Protein AF-A0A7S1SXP1-F1 (afdb_monomer_lite)

Sequence (106 aa):
PQPPSPPLPPPPGPPPPSFGPAEFAVQPPELSASEIAEFHFSTPRCNPSVWCVHICRLDNQPPETCGSPVTLTSLQEGPHTFTVFAAASGEISQGDPVSINWVVDT

Secondary structure (DSSP, 8-state):
-PPPPPPPPPPPPPPP-SSPPPEEEE---SEESSSEEEEEEE-TT-BTTB-EEEEEEETTSPPEEE-SSEEEESPPSEEEEEEEEEEETT-SPBPPPEEEEEEE--

Structure (mmCIF, N/CA/C/O backbone):
data_AF-A0A7S1SXP1-F1
#
_entry.id   AF-A0A7S1SXP1-F1
#
loop_
_atom_site.group_PDB
_atom_site.id
_atom_site.type_symbol
_atom_site.label_atom_id
_atom_site.label_alt_id
_atom_site.label_comp_id
_atom_site.label_asym_id
_atom_site.label_entity_id
_atom_site.label_seq_id
_atom_site.pdbx_PDB_ins_code
_atom_site.Cartn_x
_atom_site.Cartn_y
_atom_site.Cartn_z
_atom_site.occupancy
_atom_site.B_iso_or_equiv
_atom_site.auth_seq_id
_atom_site.auth_comp_id
_atom_site.auth_asym_id
_atom_site.auth_atom_id
_atom_site.pdbx_PDB_model_num
ATOM 1 N N . PRO A 1 1 ? -32.110 -12.659 12.427 1.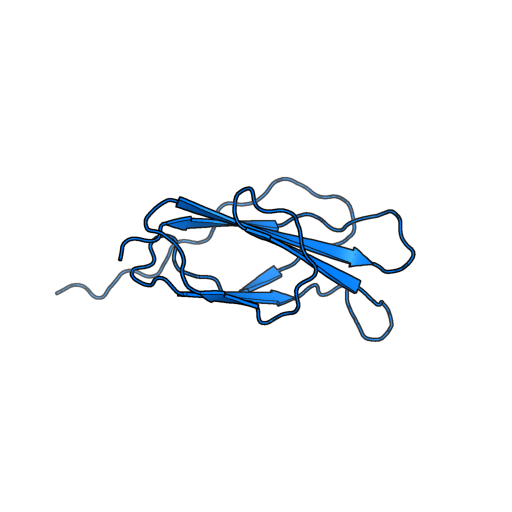00 45.28 1 PRO A N 1
ATOM 2 C CA . PRO A 1 1 ? -30.655 -12.924 12.335 1.00 45.28 1 PRO A CA 1
ATOM 3 C C . PRO A 1 1 ? -30.218 -12.983 10.863 1.00 45.28 1 PRO A C 1
ATOM 5 O O . PRO A 1 1 ? -30.335 -14.022 10.225 1.00 45.28 1 PRO A O 1
ATOM 8 N N . GLN A 1 2 ? -29.829 -11.837 10.302 1.00 33.81 2 GLN A N 1
ATOM 9 C CA . GLN A 1 2 ? -29.341 -11.747 8.925 1.00 33.81 2 GLN A CA 1
ATOM 10 C C . GLN A 1 2 ? -27.828 -12.045 8.919 1.00 33.81 2 GLN A C 1
ATOM 12 O O . GLN A 1 2 ? -27.137 -11.533 9.801 1.00 33.81 2 GLN A O 1
ATOM 17 N N . PRO A 1 3 ? -27.308 -12.877 7.998 1.00 45.94 3 PRO A N 1
ATOM 18 C CA . PRO A 1 3 ? -25.866 -13.060 7.837 1.00 45.94 3 PRO A CA 1
ATOM 19 C C . PRO A 1 3 ? -25.196 -11.724 7.467 1.00 45.94 3 PRO A C 1
ATOM 21 O O . PRO A 1 3 ? -25.844 -10.884 6.833 1.00 45.94 3 PRO A O 1
ATOM 24 N N . PRO A 1 4 ? -23.930 -11.499 7.862 1.00 40.78 4 PRO A N 1
ATOM 25 C CA . PRO A 1 4 ? -23.214 -10.274 7.526 1.00 40.78 4 PRO A CA 1
ATOM 26 C C . PRO A 1 4 ? -23.122 -10.123 6.003 1.00 40.78 4 PRO A C 1
ATOM 28 O O . PRO A 1 4 ? -22.808 -11.074 5.286 1.00 40.78 4 PRO A O 1
ATOM 31 N N . SER A 1 5 ? -23.461 -8.931 5.517 1.00 42.19 5 SER A N 1
ATOM 32 C CA . SER A 1 5 ? -23.467 -8.582 4.098 1.00 42.19 5 SER A CA 1
ATOM 33 C C . SER A 1 5 ? -22.064 -8.720 3.480 1.00 42.19 5 SER A C 1
ATOM 35 O O . SER A 1 5 ? -21.085 -8.374 4.141 1.00 42.19 5 SER A O 1
ATOM 37 N N . PRO A 1 6 ? -21.940 -9.177 2.219 1.00 41.09 6 PRO A N 1
ATOM 38 C CA . PRO A 1 6 ? -20.662 -9.182 1.509 1.00 41.09 6 PRO A CA 1
ATOM 39 C C . PRO A 1 6 ? -20.154 -7.741 1.289 1.00 41.09 6 PRO A C 1
ATOM 41 O O . PRO A 1 6 ? -20.973 -6.852 1.033 1.00 41.09 6 PRO A O 1
ATOM 44 N N . PRO A 1 7 ? -18.835 -7.486 1.378 1.00 43.53 7 PRO A N 1
ATOM 45 C CA . PRO A 1 7 ? -18.270 -6.155 1.174 1.00 43.53 7 PRO A CA 1
ATOM 46 C C . PRO A 1 7 ? -18.447 -5.687 -0.280 1.00 43.53 7 PRO A C 1
ATOM 48 O O . PRO A 1 7 ? -18.344 -6.473 -1.224 1.00 43.53 7 PRO A O 1
ATOM 51 N N . LEU A 1 8 ? -18.748 -4.397 -0.444 1.00 38.38 8 LEU A N 1
ATOM 52 C CA . LEU A 1 8 ? -18.930 -3.727 -1.735 1.00 38.38 8 LEU A CA 1
ATOM 53 C C . LEU A 1 8 ? -17.587 -3.586 -2.484 1.00 38.38 8 LEU A C 1
ATOM 55 O O . LEU A 1 8 ? -16.545 -3.471 -1.840 1.00 38.38 8 LEU A O 1
ATOM 59 N N . PRO A 1 9 ? -17.589 -3.572 -3.831 1.00 37.03 9 PRO A N 1
ATOM 60 C CA . PRO A 1 9 ? -16.369 -3.392 -4.615 1.00 37.03 9 PRO A CA 1
ATOM 61 C C . PRO A 1 9 ? -15.774 -1.979 -4.425 1.00 37.03 9 PRO A C 1
ATOM 63 O O . PRO A 1 9 ? -16.538 -1.018 -4.301 1.00 37.03 9 PRO A O 1
ATOM 66 N N . PRO A 1 10 ? -14.434 -1.829 -4.432 1.00 41.28 10 PRO A N 1
ATOM 67 C CA . PRO A 1 10 ? -13.771 -0.533 -4.286 1.00 41.28 10 PRO A CA 1
ATOM 68 C C . PRO A 1 10 ? -14.082 0.414 -5.465 1.00 41.28 10 PRO A C 1
ATOM 70 O O . PRO A 1 10 ? -14.359 -0.054 -6.576 1.00 41.28 10 PRO A O 1
ATOM 73 N N . PRO A 1 11 ? -14.034 1.746 -5.258 1.00 38.94 11 PRO A N 1
ATOM 74 C CA . PRO A 1 11 ? -14.295 2.722 -6.313 1.00 38.94 11 PRO A CA 1
ATOM 75 C C . PRO A 1 11 ? -13.220 2.671 -7.421 1.00 38.94 11 PRO A C 1
ATOM 77 O O . PRO A 1 11 ? -12.047 2.426 -7.131 1.00 38.94 11 PRO A O 1
ATOM 80 N N . PRO A 1 12 ? -13.582 2.925 -8.694 1.00 42.88 12 PRO A N 1
ATOM 81 C CA . PRO A 1 12 ? -12.634 2.931 -9.806 1.00 42.88 12 PRO A CA 1
ATOM 82 C C . PRO A 1 12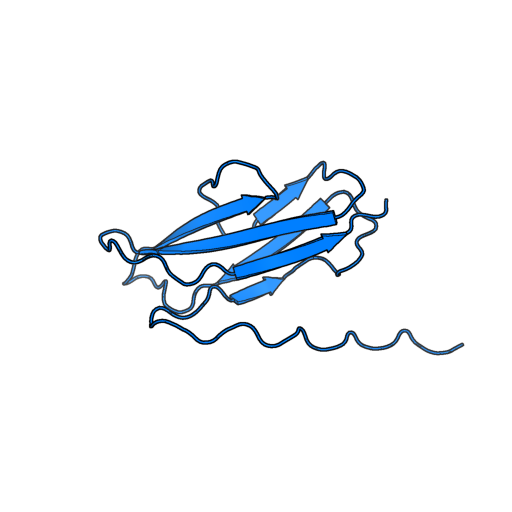 ? -11.675 4.129 -9.706 1.00 42.88 12 PRO A C 1
ATOM 84 O O . PRO A 1 12 ? -12.110 5.280 -9.661 1.00 42.88 12 PRO A O 1
ATOM 87 N N . GLY A 1 13 ? -10.369 3.854 -9.667 1.00 39.38 13 GLY A N 1
ATOM 88 C CA . GLY A 1 13 ? -9.316 4.872 -9.648 1.00 39.38 13 GLY A CA 1
ATOM 89 C C . GLY A 1 13 ? -9.151 5.638 -10.980 1.00 39.38 13 GLY A C 1
ATOM 90 O O . GLY A 1 13 ? -9.709 5.230 -12.003 1.00 39.38 13 GLY A O 1
ATOM 91 N N . PRO A 1 14 ? -8.396 6.759 -10.984 1.00 42.81 14 PRO A N 1
ATOM 92 C CA . PRO A 1 14 ? -8.140 7.605 -12.163 1.00 42.81 14 PRO A CA 1
ATOM 93 C C . PRO A 1 14 ? -7.381 6.880 -13.304 1.00 42.81 14 PRO A C 1
ATOM 95 O O . PRO A 1 14 ? -6.682 5.904 -13.036 1.00 42.81 14 PRO A O 1
ATOM 98 N N . PRO A 1 15 ? -7.489 7.341 -14.573 1.00 37.03 15 PRO A N 1
ATOM 99 C CA . PRO A 1 15 ? -6.874 6.701 -15.749 1.00 37.03 15 PRO A CA 1
ATOM 100 C C . PRO A 1 15 ? -5.334 6.878 -15.836 1.00 37.03 15 PRO A C 1
ATOM 102 O O . PRO A 1 15 ? -4.795 7.797 -15.223 1.00 37.03 15 PRO A O 1
ATOM 105 N N . PRO A 1 16 ? -4.633 6.033 -16.627 1.00 41.38 16 PRO A N 1
ATOM 106 C CA . PRO A 1 16 ? -3.258 5.572 -16.356 1.00 41.38 16 PRO A CA 1
ATOM 107 C C . PRO A 1 16 ? -2.134 6.372 -17.046 1.00 41.38 16 PRO A C 1
ATOM 109 O O . PRO A 1 16 ? -2.380 7.055 -18.046 1.00 41.38 16 PRO A O 1
ATOM 112 N N . PRO A 1 17 ? -0.868 6.103 -16.661 1.00 45.59 17 PRO A N 1
ATOM 113 C CA . PRO A 1 17 ? 0.201 5.897 -17.636 1.00 45.59 17 PRO A CA 1
ATOM 114 C C . PRO A 1 17 ? 1.010 4.584 -17.444 1.00 45.59 17 PRO A C 1
ATOM 116 O O . PRO A 1 17 ? 1.864 4.448 -16.581 1.00 45.59 17 PRO A O 1
ATOM 119 N N . SER A 1 18 ? 0.826 3.662 -18.40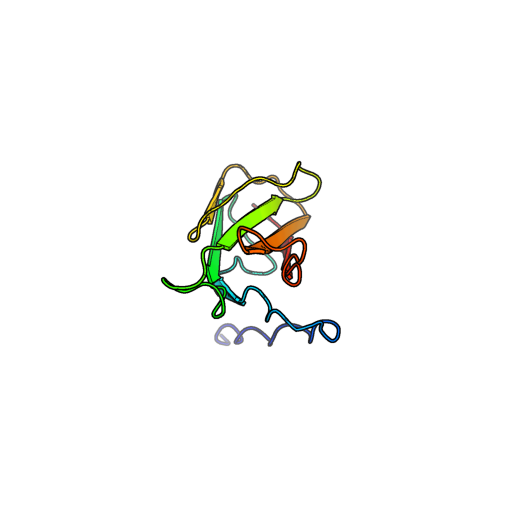1 1.00 56.41 18 SER A N 1
ATOM 120 C CA . SER A 1 18 ? 1.774 2.689 -19.006 1.00 56.41 18 SER A CA 1
ATOM 121 C C . SER A 1 18 ? 2.637 1.695 -18.192 1.00 56.41 18 SER A C 1
ATOM 123 O O . SER A 1 18 ? 3.117 0.722 -18.799 1.00 56.41 18 SER A O 1
ATOM 125 N N . PHE A 1 19 ? 2.794 1.814 -16.874 1.00 52.84 19 PHE A N 1
ATOM 126 C CA . PHE A 1 19 ? 3.404 0.785 -16.014 1.00 52.84 19 PHE A CA 1
ATOM 127 C C . PHE A 1 19 ? 2.334 0.353 -15.008 1.00 52.84 19 PHE A C 1
ATOM 129 O O . PHE A 1 19 ? 2.086 1.061 -14.047 1.00 52.84 19 PHE A O 1
ATOM 136 N N . GLY A 1 20 ? 1.614 -0.739 -15.305 1.00 55.22 20 GLY A N 1
ATOM 137 C CA . GLY A 1 20 ? 0.375 -1.104 -14.600 1.00 55.22 20 GLY A CA 1
ATOM 138 C C . GLY A 1 20 ? 0.473 -1.026 -13.064 1.00 55.22 20 GLY A C 1
ATOM 139 O O . GLY A 1 20 ? 1.558 -1.253 -12.521 1.00 55.22 20 GLY A O 1
ATOM 140 N N . PRO A 1 21 ? -0.640 -0.711 -12.378 1.00 63.38 21 PRO A N 1
ATOM 141 C CA . PRO A 1 21 ? -0.638 -0.389 -10.954 1.00 63.38 21 PRO A CA 1
ATOM 142 C C . PRO A 1 21 ? -0.130 -1.554 -10.097 1.00 63.38 21 PRO A C 1
ATOM 144 O O . PRO A 1 21 ? -0.232 -2.722 -10.478 1.00 63.38 21 PRO A O 1
ATOM 147 N N . ALA A 1 22 ? 0.405 -1.240 -8.915 1.00 69.75 22 ALA A N 1
ATOM 148 C CA . ALA A 1 22 ? 0.571 -2.248 -7.874 1.00 69.75 22 ALA A CA 1
ATOM 149 C C . ALA A 1 22 ? -0.819 -2.724 -7.424 1.00 69.75 22 ALA A C 1
ATOM 151 O O . ALA A 1 22 ? -1.665 -1.927 -7.032 1.00 69.75 22 ALA A O 1
ATOM 152 N N . GLU A 1 23 ? -1.076 -4.022 -7.498 1.00 75.38 23 GLU A N 1
ATOM 153 C CA . GLU A 1 23 ? -2.366 -4.596 -7.130 1.00 75.38 23 GLU A CA 1
ATOM 154 C C . GLU A 1 23 ? -2.312 -5.076 -5.683 1.00 75.38 23 GLU A C 1
ATOM 156 O O . GLU A 1 23 ? -1.451 -5.885 -5.334 1.00 75.38 23 GLU A O 1
ATOM 161 N N . PHE A 1 24 ? -3.231 -4.597 -4.840 1.00 69.88 24 PHE A N 1
ATOM 162 C CA . PHE A 1 24 ? -3.394 -5.102 -3.479 1.00 69.88 24 PHE A CA 1
ATOM 163 C C . PHE A 1 24 ? -4.144 -6.437 -3.506 1.00 69.88 24 PHE A C 1
ATOM 165 O O . PHE A 1 24 ? -5.294 -6.517 -3.929 1.00 69.88 24 PHE A O 1
ATOM 172 N N . ALA A 1 25 ? -3.477 -7.494 -3.054 1.00 75.44 25 ALA A N 1
ATOM 173 C CA . ALA A 1 25 ? -4.050 -8.823 -2.878 1.00 75.44 25 ALA A CA 1
ATOM 174 C C . ALA A 1 25 ? -4.675 -9.000 -1.485 1.00 75.44 25 ALA A C 1
ATOM 176 O O . ALA A 1 25 ? -5.662 -9.718 -1.339 1.00 75.44 25 ALA A O 1
ATOM 177 N N . VAL A 1 26 ? -4.101 -8.352 -0.467 1.00 77.25 26 VAL A N 1
ATOM 178 C CA . VAL A 1 26 ? -4.593 -8.346 0.919 1.00 77.25 26 VAL A CA 1
ATOM 179 C C . VAL A 1 26 ? -4.485 -6.920 1.439 1.00 77.25 26 VAL A C 1
ATOM 181 O O . VAL A 1 26 ? -3.470 -6.259 1.218 1.00 77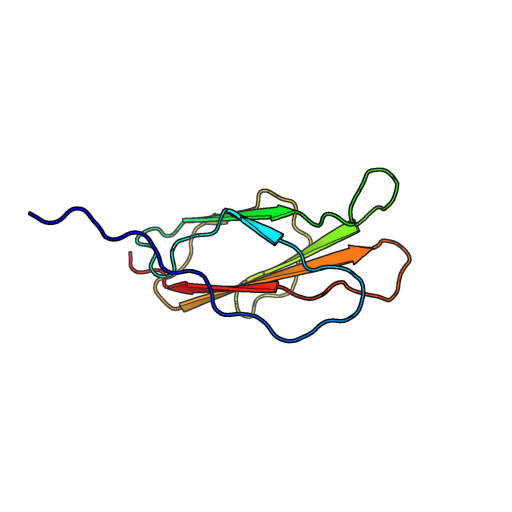.25 26 VAL A O 1
ATOM 184 N N . GLN A 1 27 ? -5.536 -6.448 2.097 1.00 72.88 27 GLN A N 1
ATOM 185 C CA . GLN A 1 27 ? -5.614 -5.131 2.720 1.00 72.88 27 GLN A CA 1
ATOM 186 C C . GLN A 1 27 ? -6.541 -5.204 3.943 1.00 72.88 27 GLN A C 1
ATOM 188 O O . GLN A 1 27 ? -7.429 -6.067 3.970 1.00 72.88 27 GLN A O 1
ATOM 193 N N . PRO A 1 28 ? -6.377 -4.317 4.941 1.00 72.06 28 PRO A N 1
ATOM 194 C CA . PRO A 1 28 ? -7.316 -4.218 6.046 1.00 72.06 28 PRO A CA 1
ATOM 195 C C . PRO A 1 28 ? -8.711 -3.794 5.548 1.00 72.06 28 PRO A C 1
ATOM 197 O O . PRO A 1 28 ? -8.836 -3.162 4.490 1.00 72.06 28 PRO A O 1
ATOM 200 N N . PRO A 1 29 ? -9.774 -4.130 6.300 1.00 73.31 29 PRO A N 1
ATOM 201 C CA . PRO A 1 29 ? -11.093 -3.554 6.068 1.00 73.31 29 PRO A CA 1
ATOM 202 C C . PRO A 1 29 ? -11.052 -2.028 6.243 1.00 73.31 29 PRO A C 1
ATOM 204 O O . PRO A 1 29 ? -10.213 -1.509 6.974 1.00 73.31 29 PRO A O 1
ATOM 207 N N . GLU A 1 30 ? -11.994 -1.314 5.618 1.00 72.56 30 GLU A N 1
ATOM 208 C CA . GLU A 1 30 ? -12.120 0.151 5.746 1.00 72.56 30 GLU A CA 1
ATOM 209 C C . GLU A 1 30 ? -12.247 0.601 7.213 1.00 72.56 30 GLU A C 1
ATOM 211 O O . GLU A 1 30 ? -11.801 1.686 7.559 1.00 72.56 30 GLU A O 1
ATOM 216 N N . LEU A 1 31 ? -12.795 -0.257 8.079 1.00 75.06 31 LEU A N 1
ATOM 217 C CA . LEU A 1 31 ? -12.843 -0.097 9.531 1.00 75.06 31 LEU A CA 1
ATOM 218 C C . LEU A 1 31 ? -12.183 -1.313 10.181 1.00 75.06 31 LEU A C 1
ATOM 220 O O . LEU A 1 31 ? -12.710 -2.426 10.096 1.00 75.06 31 LEU A O 1
ATOM 224 N N . SER A 1 32 ? -11.035 -1.106 10.814 1.00 79.94 32 SER A N 1
ATOM 225 C CA . SER A 1 32 ? -10.234 -2.157 11.431 1.00 79.94 32 SER A CA 1
ATOM 226 C C . SER A 1 32 ? -10.197 -1.971 12.944 1.00 79.94 32 SER A C 1
ATOM 228 O O . SER A 1 32 ? -9.645 -0.995 13.436 1.00 79.94 32 SER A O 1
ATOM 230 N N . ALA A 1 33 ? -10.723 -2.939 13.695 1.00 78.62 33 ALA A N 1
ATOM 231 C CA . ALA A 1 33 ? -10.643 -2.960 15.160 1.00 78.62 33 ALA A CA 1
ATOM 232 C C . ALA A 1 33 ? -9.328 -3.576 15.661 1.00 78.62 33 ALA A C 1
ATOM 234 O O . ALA A 1 33 ? -9.288 -4.390 16.584 1.00 78.62 33 ALA A O 1
ATOM 235 N N . SER A 1 34 ? -8.236 -3.307 14.952 1.00 74.50 34 SER A N 1
ATOM 236 C CA . SER A 1 34 ? -6.919 -3.864 15.239 1.00 74.50 34 SER A CA 1
ATOM 237 C C . SER A 1 34 ? -5.847 -2.838 14.903 1.00 74.50 34 SER A C 1
ATOM 239 O O . SER A 1 34 ? -5.837 -2.286 13.806 1.00 74.50 34 SER A O 1
ATOM 241 N N . GLU A 1 35 ? -4.894 -2.656 15.819 1.00 84.06 35 GLU A N 1
ATOM 242 C CA . GLU A 1 35 ? -3.710 -1.788 15.667 1.00 84.06 35 GLU A CA 1
ATOM 243 C C . GLU A 1 35 ? -2.653 -2.385 14.710 1.00 84.06 35 GLU A C 1
ATOM 245 O O . GLU A 1 35 ? -1.499 -1.946 14.661 1.00 84.06 35 GLU A O 1
ATOM 250 N N . ILE A 1 36 ? -3.028 -3.445 13.991 1.00 81.94 36 ILE A N 1
ATOM 251 C CA . ILE A 1 36 ? -2.196 -4.204 13.067 1.00 81.94 36 ILE A CA 1
ATOM 252 C C . ILE A 1 36 ? -2.908 -4.212 11.718 1.00 81.94 36 ILE A C 1
ATOM 254 O O . ILE A 1 36 ? -4.081 -4.582 11.636 1.00 81.94 36 ILE A O 1
ATOM 258 N N . ALA A 1 37 ? -2.188 -3.840 10.663 1.00 76.81 37 ALA A N 1
ATOM 259 C CA . ALA A 1 37 ? -2.681 -3.917 9.295 1.00 76.81 37 ALA A CA 1
ATOM 260 C C . ALA A 1 37 ? -1.683 -4.669 8.417 1.00 76.81 37 ALA A C 1
ATOM 262 O O . ALA A 1 37 ? -0.484 -4.384 8.419 1.00 76.81 37 ALA A O 1
ATOM 263 N N . GLU A 1 38 ? -2.192 -5.633 7.660 1.00 81.88 38 GLU A N 1
ATOM 264 C CA . GLU A 1 38 ? -1.405 -6.430 6.729 1.00 81.88 38 GLU A CA 1
ATOM 265 C C . GLU A 1 38 ? -1.760 -6.046 5.294 1.00 81.88 38 GLU A C 1
ATOM 267 O O . GLU A 1 38 ? -2.933 -5.970 4.918 1.00 81.88 38 GLU A O 1
ATOM 272 N N . PHE A 1 39 ? -0.724 -5.806 4.496 1.00 78.19 39 PHE A N 1
ATOM 273 C CA . PHE A 1 39 ? -0.835 -5.442 3.096 1.00 78.19 39 PHE A CA 1
ATOM 274 C C . PHE A 1 39 ? -0.031 -6.422 2.257 1.00 78.19 39 PHE A C 1
ATOM 276 O O . PHE A 1 39 ? 1.188 -6.543 2.394 1.00 78.19 39 PHE A O 1
ATOM 283 N N . HIS A 1 40 ? -0.713 -7.104 1.346 1.00 81.50 40 HIS A N 1
ATOM 284 C CA . HIS A 1 40 ? -0.059 -7.857 0.288 1.00 81.50 40 HIS A CA 1
ATOM 285 C C . HIS A 1 40 ? -0.305 -7.113 -1.000 1.00 81.50 40 HIS A C 1
ATOM 287 O O . HIS A 1 40 ? -1.450 -6.822 -1.339 1.00 81.50 40 HIS A O 1
ATOM 293 N N . PHE A 1 41 ? 0.759 -6.851 -1.738 1.00 78.94 41 PHE A N 1
ATOM 294 C CA . PHE A 1 41 ? 0.657 -6.248 -3.051 1.00 78.94 41 PHE A CA 1
ATOM 295 C C . PHE A 1 41 ? 1.592 -6.953 -4.017 1.00 78.94 41 PHE A C 1
ATOM 297 O O . PHE A 1 41 ? 2.658 -7.450 -3.653 1.00 78.94 41 PHE A O 1
ATOM 304 N N . SER A 1 42 ? 1.189 -7.003 -5.275 1.00 77.81 42 SER A N 1
ATOM 305 C CA . SER A 1 42 ? 2.022 -7.520 -6.345 1.00 77.81 42 SER A CA 1
ATOM 306 C C . SER A 1 42 ? 1.971 -6.566 -7.516 1.00 77.81 42 SER A C 1
ATOM 308 O O . SER A 1 42 ? 0.947 -5.957 -7.805 1.00 77.81 42 SER A O 1
ATOM 310 N N . THR A 1 43 ? 3.097 -6.415 -8.196 1.00 79.62 43 THR A N 1
ATOM 311 C CA . THR A 1 43 ? 3.156 -5.622 -9.416 1.00 79.62 43 THR A CA 1
ATOM 312 C C . THR A 1 43 ? 3.440 -6.603 -10.542 1.00 79.62 43 THR A C 1
ATOM 314 O O . THR A 1 43 ? 4.567 -7.086 -10.628 1.00 79.62 43 THR A O 1
ATOM 317 N N . PRO A 1 44 ? 2.470 -6.926 -11.415 1.00 74.50 44 PRO A N 1
ATOM 318 C CA . PRO A 1 44 ? 2.630 -7.989 -12.415 1.00 74.50 44 PRO A CA 1
ATOM 319 C C . PRO A 1 44 ? 3.761 -7.707 -13.416 1.00 74.50 44 PRO A C 1
ATOM 321 O O . PRO A 1 44 ? 4.318 -8.619 -14.025 1.00 74.50 44 PRO A O 1
ATOM 324 N N . ARG A 1 45 ? 4.136 -6.432 -13.575 1.00 74.81 45 ARG A N 1
ATOM 325 C CA . ARG A 1 45 ? 5.294 -6.003 -14.371 1.00 74.81 45 ARG A CA 1
ATOM 326 C C . ARG A 1 45 ? 6.637 -6.335 -13.714 1.00 74.81 45 ARG A C 1
ATOM 328 O O . ARG A 1 45 ? 7.622 -6.453 -14.433 1.00 74.81 45 ARG A O 1
ATOM 335 N N . CYS A 1 46 ? 6.684 -6.509 -12.398 1.00 74.94 46 CYS A N 1
ATOM 336 C CA . CYS A 1 46 ? 7.887 -6.851 -11.652 1.00 74.94 46 CYS A CA 1
ATOM 337 C C . CYS A 1 46 ? 8.050 -8.367 -11.654 1.00 74.94 46 CYS A C 1
ATOM 339 O O . CYS A 1 46 ? 7.317 -9.106 -11.003 1.00 74.94 46 CYS A O 1
ATOM 341 N N . ASN A 1 47 ? 8.989 -8.827 -12.465 1.00 74.94 47 ASN A N 1
ATOM 342 C CA . ASN A 1 47 ? 9.228 -10.235 -12.739 1.00 74.94 47 ASN A CA 1
ATOM 343 C C . ASN A 1 47 ? 10.742 -10.497 -12.675 1.00 74.94 47 ASN A C 1
ATOM 345 O O . ASN A 1 47 ? 11.515 -9.547 -12.617 1.00 74.94 47 ASN A O 1
ATOM 349 N N . PRO A 1 48 ? 11.221 -11.750 -12.704 1.00 73.88 48 PRO A N 1
ATOM 350 C CA . PRO A 1 48 ? 12.655 -12.035 -12.592 1.00 73.88 48 PRO A CA 1
ATOM 351 C C . PRO A 1 48 ? 13.524 -11.350 -13.662 1.00 73.88 48 PRO A C 1
ATOM 353 O O . PRO A 1 48 ? 14.729 -11.219 -13.475 1.00 73.88 48 PRO A O 1
ATOM 356 N N . SER A 1 49 ? 12.931 -10.920 -14.783 1.00 77.50 49 SER A N 1
ATOM 357 C CA . SER A 1 49 ? 13.606 -10.164 -15.842 1.00 77.50 49 SER A CA 1
ATOM 358 C C . SER A 1 49 ? 13.549 -8.641 -15.650 1.00 77.50 49 SER A C 1
ATOM 360 O O . SER A 1 49 ? 14.305 -7.932 -16.306 1.00 77.50 49 SER A O 1
ATOM 362 N N . VAL A 1 50 ? 12.684 -8.134 -14.764 1.00 76.62 50 VAL A N 1
ATOM 363 C CA . VAL A 1 50 ? 12.506 -6.707 -14.451 1.00 76.62 50 VAL A CA 1
ATOM 364 C C . VAL A 1 50 ? 12.590 -6.511 -12.941 1.00 76.62 50 VAL A C 1
ATOM 366 O O . VAL A 1 50 ? 11.640 -6.788 -12.206 1.00 76.62 50 VAL A O 1
ATOM 369 N N . TRP A 1 51 ? 13.727 -6.002 -12.474 1.00 78.44 51 TRP A N 1
ATOM 370 C CA . TRP A 1 51 ? 13.908 -5.697 -11.062 1.00 78.44 51 TRP A CA 1
ATOM 371 C C . TRP A 1 51 ? 13.165 -4.411 -10.688 1.00 78.44 51 TRP A C 1
ATOM 373 O O . TRP A 1 51 ? 13.397 -3.347 -11.266 1.00 78.44 51 TRP A O 1
ATOM 383 N N . CYS A 1 52 ? 12.281 -4.511 -9.700 1.00 80.56 52 CYS A N 1
ATOM 384 C CA . CYS A 1 52 ? 11.544 -3.385 -9.146 1.00 80.56 52 CYS A CA 1
ATOM 385 C C . CYS A 1 52 ? 11.826 -3.238 -7.658 1.00 80.56 52 CYS A C 1
ATOM 387 O O . CYS A 1 52 ? 12.036 -4.221 -6.951 1.00 80.56 52 CYS A O 1
ATOM 389 N N . VAL A 1 53 ? 11.748 -2.004 -7.183 1.00 84.00 53 VAL A N 1
ATOM 390 C CA . VAL A 1 53 ? 11.775 -1.646 -5.771 1.00 84.00 53 VAL A CA 1
ATOM 391 C C . VAL A 1 53 ? 10.410 -1.078 -5.414 1.00 84.00 53 VAL A C 1
ATOM 393 O O . VAL A 1 53 ? 9.961 -0.120 -6.040 1.00 84.00 53 VAL A O 1
ATOM 396 N N . HIS A 1 54 ? 9.741 -1.660 -4.424 1.00 84.50 54 HIS A N 1
ATOM 397 C CA . HIS A 1 54 ? 8.503 -1.100 -3.893 1.00 84.50 54 HIS A CA 1
ATOM 398 C C . HIS A 1 54 ? 8.819 -0.054 -2.839 1.00 84.50 54 HIS A C 1
ATOM 400 O O . HIS A 1 54 ? 9.679 -0.244 -1.977 1.00 84.50 54 HIS A O 1
ATOM 406 N N . ILE A 1 55 ? 8.114 1.061 -2.929 1.00 87.38 55 ILE A N 1
ATOM 407 C CA . ILE A 1 55 ? 8.194 2.157 -1.985 1.00 87.38 55 ILE A CA 1
ATOM 408 C C . ILE A 1 55 ? 6.822 2.281 -1.339 1.00 87.38 55 ILE A C 1
ATOM 410 O O . ILE A 1 55 ? 5.820 2.466 -2.031 1.00 87.38 55 ILE A O 1
ATOM 414 N N . CYS A 1 56 ? 6.792 2.170 -0.019 1.00 87.31 56 CYS A N 1
ATOM 415 C CA . CYS A 1 56 ? 5.598 2.303 0.788 1.00 87.31 56 CYS A CA 1
ATOM 416 C C . CYS A 1 56 ? 5.660 3.591 1.590 1.00 87.31 56 CYS A C 1
ATOM 418 O O . CYS A 1 56 ? 6.715 4.016 2.056 1.00 87.31 56 CYS A O 1
ATOM 420 N N . ARG A 1 57 ? 4.503 4.205 1.774 1.00 87.25 57 ARG A N 1
ATOM 421 C CA . ARG A 1 57 ? 4.331 5.397 2.583 1.00 87.25 57 ARG A CA 1
ATOM 422 C C . ARG A 1 57 ? 3.082 5.230 3.421 1.00 87.25 57 ARG A C 1
ATOM 424 O O . ARG A 1 57 ? 2.004 5.033 2.870 1.00 87.25 57 ARG A O 1
ATOM 431 N N . LEU A 1 58 ? 3.235 5.353 4.730 1.00 86.56 58 LEU A N 1
ATOM 432 C CA . LEU A 1 58 ? 2.120 5.392 5.661 1.00 86.56 58 LEU A CA 1
ATOM 433 C C . LEU A 1 58 ? 1.811 6.846 6.020 1.00 86.56 58 LEU A C 1
ATOM 435 O O . LEU A 1 58 ? 2.690 7.588 6.442 1.00 86.56 58 LEU A O 1
ATOM 439 N N . ASP A 1 59 ? 0.573 7.268 5.826 1.00 85.38 59 ASP A N 1
ATOM 440 C CA . ASP A 1 59 ? 0.054 8.598 6.116 1.00 85.38 59 ASP A CA 1
ATOM 441 C C . ASP A 1 59 ? 0.933 9.711 5.543 1.00 85.38 59 ASP A C 1
ATOM 443 O O . ASP A 1 59 ? 1.071 9.890 4.329 1.00 85.38 59 ASP A O 1
ATOM 447 N N . ASN A 1 60 ? 1.560 10.457 6.449 1.00 80.12 60 ASN A N 1
ATOM 448 C CA . ASN A 1 60 ? 2.495 11.521 6.151 1.00 80.12 60 ASN A CA 1
ATOM 449 C C . ASN A 1 60 ? 3.945 11.157 6.472 1.00 80.12 60 ASN A C 1
ATOM 451 O O . ASN A 1 60 ? 4.811 12.032 6.426 1.00 80.12 60 ASN A O 1
ATOM 455 N N . GLN A 1 61 ? 4.226 9.888 6.753 1.00 84.25 61 GLN A N 1
ATOM 456 C CA . GLN A 1 61 ? 5.583 9.410 6.956 1.00 84.25 61 GLN A CA 1
ATOM 457 C C . GLN A 1 61 ? 6.411 9.535 5.670 1.00 84.25 61 GLN A C 1
ATOM 459 O O . GLN A 1 61 ? 5.859 9.655 4.564 1.00 84.25 61 GLN A O 1
ATOM 464 N N . PRO A 1 62 ? 7.745 9.584 5.798 1.00 85.19 62 PRO A N 1
ATOM 465 C CA . PRO A 1 62 ? 8.628 9.492 4.650 1.00 85.19 62 PRO A CA 1
ATOM 466 C C . PRO A 1 62 ? 8.399 8.171 3.895 1.00 85.19 62 PRO A C 1
ATOM 468 O O . PRO A 1 62 ? 8.185 7.140 4.525 1.00 85.19 62 PRO A O 1
ATOM 471 N N . PRO A 1 63 ? 8.419 8.195 2.552 1.00 83.62 63 PRO A N 1
ATOM 472 C CA . PRO A 1 63 ? 8.350 6.981 1.756 1.00 83.62 63 PRO A CA 1
ATOM 473 C C . PRO A 1 63 ? 9.6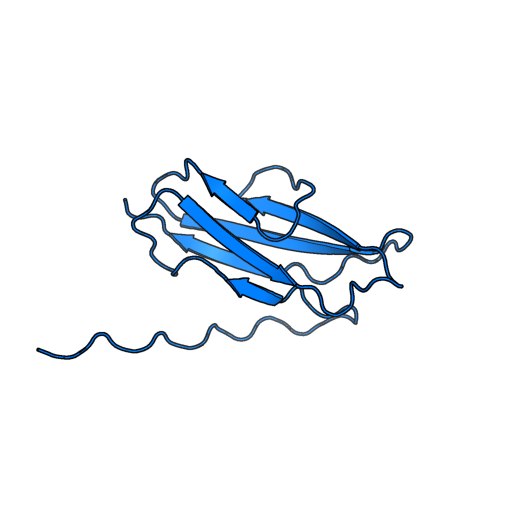11 6.138 1.969 1.00 83.62 63 PRO A C 1
ATOM 475 O O . PRO A 1 63 ? 10.732 6.647 1.900 1.00 83.62 63 PRO A O 1
ATOM 478 N N . GLU A 1 64 ? 9.425 4.845 2.183 1.00 87.12 64 GLU A N 1
ATOM 479 C CA . GLU A 1 64 ? 10.480 3.901 2.529 1.00 87.12 64 GLU A CA 1
ATOM 480 C C . GLU A 1 64 ? 10.360 2.619 1.706 1.00 87.12 64 GLU A C 1
ATOM 482 O O . GLU A 1 64 ? 9.287 2.240 1.236 1.00 87.12 64 GLU A O 1
ATOM 487 N N . THR A 1 65 ? 11.493 1.965 1.458 1.00 86.69 65 THR A N 1
ATOM 488 C CA . THR A 1 65 ? 11.517 0.724 0.682 1.00 86.69 65 THR A CA 1
ATOM 489 C C . THR A 1 65 ? 10.860 -0.392 1.478 1.00 86.69 65 THR A C 1
ATOM 491 O O . THR A 1 65 ? 11.299 -0.697 2.587 1.00 86.69 65 THR A O 1
ATOM 494 N N . CYS A 1 66 ? 9.857 -1.032 0.895 1.00 84.94 66 CYS A N 1
ATOM 495 C CA . CYS A 1 66 ? 9.095 -2.107 1.515 1.00 84.94 66 CYS A CA 1
ATOM 496 C C . CYS A 1 66 ? 9.076 -3.335 0.602 1.00 84.94 66 CYS A C 1
ATOM 498 O O . CYS A 1 66 ? 9.353 -3.244 -0.592 1.00 84.94 66 CYS A O 1
ATOM 500 N N . GLY A 1 67 ? 8.752 -4.499 1.158 1.00 82.38 67 GLY A N 1
ATOM 501 C CA . GLY A 1 67 ? 8.554 -5.725 0.391 1.00 82.38 67 GLY A CA 1
ATOM 502 C C . GLY A 1 67 ? 7.210 -6.341 0.736 1.00 82.38 67 GLY A C 1
ATOM 503 O O . GLY A 1 67 ? 6.783 -6.249 1.878 1.00 82.38 67 GLY A O 1
ATOM 504 N N . SER A 1 68 ? 6.546 -6.968 -0.233 1.00 77.31 68 SER A N 1
ATOM 505 C CA . SER A 1 68 ? 5.335 -7.739 0.053 1.00 77.31 68 SER A CA 1
ATOM 506 C C . SER A 1 68 ? 5.706 -9.118 0.619 1.00 77.31 68 SER A C 1
ATOM 508 O O . SER A 1 68 ? 6.518 -9.811 -0.006 1.00 77.31 68 SER A O 1
ATOM 510 N N . PRO A 1 69 ? 5.091 -9.566 1.730 1.00 81.81 69 PRO A N 1
ATOM 511 C CA . PRO A 1 69 ? 4.034 -8.890 2.496 1.00 81.81 69 PRO A CA 1
ATOM 512 C C . PRO A 1 69 ? 4.553 -7.818 3.473 1.00 81.81 69 PRO A C 1
ATOM 514 O O . PRO A 1 69 ? 5.612 -7.987 4.078 1.00 81.81 69 PRO A O 1
ATOM 517 N N . VAL A 1 70 ? 3.777 -6.741 3.651 1.00 83.88 70 VAL A N 1
ATOM 518 C CA . VAL A 1 70 ? 4.046 -5.668 4.625 1.00 83.88 70 VAL A CA 1
ATOM 519 C C . VAL A 1 70 ? 3.085 -5.791 5.799 1.00 83.88 70 VAL A C 1
ATOM 521 O O . VAL A 1 70 ? 1.870 -5.801 5.613 1.00 83.88 70 VAL A O 1
ATOM 524 N N . THR A 1 71 ? 3.628 -5.801 7.012 1.00 83.88 71 THR A N 1
ATOM 525 C CA . THR A 1 71 ? 2.841 -5.785 8.247 1.00 83.88 71 THR A CA 1
ATOM 526 C C . THR A 1 71 ? 3.156 -4.517 9.025 1.00 83.88 71 THR A C 1
ATOM 528 O O . THR A 1 71 ? 4.295 -4.302 9.441 1.00 83.88 71 THR A O 1
ATOM 531 N N . LEU A 1 72 ? 2.145 -3.674 9.212 1.00 84.19 72 LEU A N 1
ATOM 532 C CA . LEU A 1 72 ? 2.209 -2.488 10.057 1.00 84.19 72 LEU A CA 1
ATOM 533 C C . LEU A 1 72 ? 1.697 -2.847 11.450 1.00 84.19 72 LEU A C 1
ATOM 535 O O . LEU A 1 72 ? 0.666 -3.503 11.583 1.00 84.19 72 LEU A O 1
ATOM 539 N N . THR A 1 73 ? 2.405 -2.402 12.482 1.00 85.75 73 THR A N 1
ATOM 540 C CA . THR A 1 73 ? 2.049 -2.613 13.892 1.00 85.75 73 THR A CA 1
ATOM 541 C C . THR A 1 73 ? 2.051 -1.286 14.637 1.00 85.75 73 THR A C 1
ATOM 543 O O . THR A 1 73 ? 2.783 -0.378 14.244 1.00 85.75 73 THR A O 1
ATOM 546 N N . SER A 1 74 ? 1.308 -1.201 15.743 1.00 84.25 74 SER A N 1
ATOM 547 C CA . SER A 1 74 ? 1.193 0.021 16.557 1.00 84.25 74 SER A CA 1
ATOM 548 C C . SER A 1 74 ? 0.567 1.193 15.788 1.00 84.25 74 SER A C 1
ATOM 550 O O . SER A 1 74 ? 1.022 2.333 15.898 1.00 84.25 74 SER A O 1
ATOM 552 N N . LEU A 1 75 ? -0.466 0.903 14.991 1.00 83.62 75 LEU A N 1
ATOM 553 C CA . LEU A 1 75 ? -1.304 1.929 14.370 1.00 83.62 75 LEU A CA 1
ATOM 554 C C . LEU A 1 75 ? -2.159 2.621 15.436 1.00 83.62 75 LEU A C 1
ATOM 556 O O . LEU A 1 75 ? -2.644 1.971 16.355 1.00 83.62 75 LEU A O 1
ATOM 560 N N . GLN A 1 76 ? -2.327 3.935 15.311 1.00 83.81 76 GLN A N 1
ATOM 561 C CA . GLN A 1 76 ? -3.157 4.711 16.233 1.00 83.81 76 GLN A CA 1
ATOM 562 C C . GLN A 1 76 ? -4.624 4.644 15.812 1.00 83.81 76 GLN A C 1
ATOM 564 O O . GLN A 1 76 ? -4.934 4.386 14.659 1.00 83.81 76 GLN A O 1
ATOM 569 N N . GLU A 1 77 ? -5.538 4.905 16.740 1.00 83.31 77 GLU A N 1
ATOM 570 C CA . GLU A 1 77 ? -6.945 5.076 16.388 1.00 83.31 77 GLU A CA 1
ATOM 571 C C . GLU A 1 77 ? -7.113 6.287 15.454 1.00 83.31 77 GLU A C 1
ATOM 573 O O . GLU A 1 77 ? -6.559 7.367 15.699 1.00 83.31 77 GLU A O 1
ATOM 578 N N . GLY A 1 78 ? -7.877 6.107 14.378 1.00 81.88 78 GLY A N 1
ATOM 579 C CA . GLY A 1 78 ? -8.149 7.146 13.391 1.00 81.88 78 GLY A CA 1
ATOM 580 C C . GLY A 1 78 ? -7.904 6.731 11.936 1.00 81.88 78 GLY A C 1
ATOM 581 O O . GLY A 1 78 ? -7.629 5.568 11.635 1.00 81.88 78 GLY A O 1
ATOM 582 N N . PRO A 1 79 ? -8.072 7.678 10.996 1.00 82.44 79 PRO A N 1
ATOM 583 C CA . PRO A 1 79 ? -7.891 7.428 9.575 1.00 82.44 79 PRO A CA 1
ATOM 584 C C . PRO A 1 79 ? -6.411 7.288 9.222 1.00 82.44 79 PRO A C 1
ATOM 586 O O . PRO A 1 79 ? -5.599 8.156 9.540 1.00 82.44 79 PRO A O 1
ATOM 589 N N . HIS A 1 80 ? -6.110 6.231 8.483 1.00 85.44 80 HIS A N 1
ATOM 590 C CA . HIS A 1 80 ? -4.800 5.896 7.966 1.00 85.44 80 HIS A CA 1
ATOM 591 C C . HIS A 1 80 ? -4.814 5.786 6.439 1.00 85.44 80 HIS A C 1
ATOM 593 O O . HIS A 1 80 ? -5.786 5.332 5.831 1.00 85.44 80 HIS A O 1
ATOM 599 N N . THR A 1 81 ? -3.725 6.209 5.797 1.00 84.69 81 THR A N 1
ATOM 600 C CA . THR A 1 81 ? -3.545 6.127 4.340 1.00 84.69 81 THR A CA 1
ATOM 601 C C . THR A 1 81 ? -2.233 5.445 3.989 1.00 84.69 81 THR A C 1
ATOM 603 O O . THR A 1 81 ? -1.166 5.979 4.250 1.00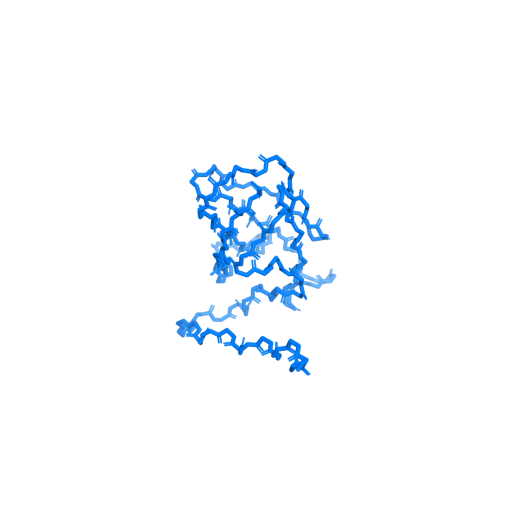 84.69 81 THR A O 1
ATOM 606 N N . PHE A 1 82 ? -2.269 4.304 3.319 1.00 84.75 82 PHE A N 1
ATOM 607 C CA . PHE A 1 82 ? -1.078 3.578 2.894 1.00 84.75 82 PHE A CA 1
ATOM 608 C C . PHE A 1 82 ? -0.933 3.675 1.389 1.00 84.75 82 PHE A C 1
ATOM 610 O O . PHE A 1 82 ? -1.802 3.228 0.651 1.00 84.75 82 PHE A O 1
ATOM 617 N N . THR A 1 83 ? 0.160 4.268 0.930 1.00 84.75 83 THR A N 1
ATOM 618 C CA . THR A 1 83 ? 0.475 4.419 -0.488 1.00 84.75 83 THR A CA 1
ATOM 619 C C . THR A 1 83 ? 1.638 3.520 -0.852 1.00 84.75 83 THR A C 1
ATOM 621 O O . THR A 1 83 ? 2.678 3.578 -0.204 1.00 84.75 83 THR A O 1
ATOM 624 N N . VAL A 1 84 ? 1.488 2.736 -1.911 1.00 82.94 84 VAL A N 1
ATOM 625 C CA . VAL A 1 84 ? 2.551 1.909 -2.476 1.00 82.94 84 VAL A CA 1
ATOM 626 C C . VAL A 1 84 ? 2.766 2.262 -3.940 1.00 82.94 84 VAL A C 1
ATOM 628 O O . VAL A 1 84 ? 1.813 2.441 -4.693 1.00 82.94 84 VAL A O 1
ATOM 631 N N . PHE A 1 85 ? 4.020 2.343 -4.362 1.00 82.00 85 PHE A N 1
ATOM 632 C CA . PHE A 1 85 ? 4.385 2.439 -5.772 1.00 82.00 85 PHE A CA 1
ATOM 633 C C . PHE A 1 85 ? 5.607 1.576 -6.060 1.00 82.00 85 PHE A C 1
ATOM 635 O O . PHE A 1 85 ? 6.466 1.375 -5.203 1.00 82.00 85 PHE A O 1
ATOM 642 N N . ALA A 1 86 ? 5.683 1.043 -7.276 1.00 80.50 86 ALA A N 1
ATOM 643 C CA . ALA A 1 86 ? 6.830 0.274 -7.737 1.00 80.50 86 ALA A CA 1
ATOM 644 C C . ALA A 1 86 ? 7.730 1.158 -8.606 1.00 80.50 86 ALA A C 1
ATOM 646 O O . ALA A 1 86 ? 7.254 1.819 -9.525 1.00 80.50 86 ALA A O 1
ATOM 647 N N . ALA A 1 87 ? 9.031 1.149 -8.347 1.00 80.81 87 ALA A N 1
ATOM 648 C CA . ALA A 1 87 ? 10.037 1.807 -9.168 1.00 80.81 87 ALA A CA 1
ATOM 649 C C . ALA A 1 87 ? 10.920 0.743 -9.833 1.00 80.81 87 ALA A C 1
ATOM 651 O O . ALA A 1 87 ? 11.556 -0.052 -9.142 1.00 80.81 87 ALA A O 1
ATOM 652 N N . ALA A 1 88 ? 10.969 0.707 -11.166 1.00 74.88 88 ALA A N 1
ATOM 653 C CA . ALA A 1 88 ? 11.876 -0.189 -11.880 1.00 74.88 88 ALA A CA 1
ATOM 654 C C . ALA A 1 88 ? 13.324 0.304 -11.729 1.00 74.88 88 ALA A C 1
ATOM 656 O O . ALA A 1 88 ? 13.614 1.489 -11.912 1.00 74.88 88 ALA A O 1
ATOM 657 N N . SER A 1 89 ? 14.258 -0.587 -11.389 1.00 65.56 89 SER A N 1
ATOM 658 C CA . SER A 1 89 ? 15.663 -0.197 -11.253 1.00 65.56 89 SER A CA 1
ATOM 659 C C . SER A 1 89 ? 16.235 0.185 -12.618 1.00 65.56 89 SER A C 1
ATOM 661 O O . SER A 1 89 ? 16.327 -0.661 -13.506 1.00 65.56 89 SER A O 1
ATOM 663 N N . GLY A 1 90 ? 16.649 1.444 -12.769 1.00 57.66 90 GLY A N 1
ATOM 664 C CA . GLY A 1 90 ? 17.238 1.960 -14.008 1.00 57.66 90 GLY A CA 1
ATOM 665 C C . GLY A 1 90 ? 16.280 2.764 -14.890 1.00 57.66 90 GLY A C 1
ATOM 666 O O . GLY A 1 90 ? 16.730 3.326 -15.886 1.00 57.66 90 GLY A O 1
ATOM 667 N N . GLU A 1 91 ? 15.005 2.887 -14.516 1.00 56.56 91 GLU A N 1
ATOM 668 C CA . GLU A 1 91 ? 14.081 3.842 -15.132 1.00 56.56 91 GLU A CA 1
ATOM 669 C C . GLU A 1 91 ? 13.858 5.055 -14.218 1.00 56.56 91 GLU A C 1
ATOM 671 O O . GLU A 1 91 ? 13.833 4.947 -12.995 1.00 56.56 91 GLU A O 1
ATOM 676 N N . ILE A 1 92 ? 13.678 6.232 -14.825 1.00 53.94 92 ILE A N 1
ATOM 677 C CA . ILE A 1 92 ? 13.194 7.435 -14.120 1.00 53.94 92 ILE A CA 1
ATOM 678 C C . ILE A 1 92 ? 11.673 7.318 -13.868 1.00 53.94 92 ILE A C 1
ATOM 680 O O . ILE A 1 92 ? 11.111 8.025 -13.035 1.00 53.94 92 ILE A O 1
ATOM 684 N N . SER A 1 93 ? 11.009 6.401 -14.576 1.00 55.62 93 SER A N 1
ATOM 685 C CA . SER A 1 93 ? 9.578 6.130 -14.491 1.00 55.62 93 SER A CA 1
ATOM 686 C C . SER A 1 93 ? 9.242 5.356 -13.214 1.00 55.62 93 SER A C 1
ATOM 688 O O . SER A 1 93 ? 9.652 4.209 -13.037 1.00 55.62 93 SER A O 1
ATOM 690 N N . GLN A 1 94 ? 8.463 5.978 -12.333 1.00 65.31 94 GLN A N 1
ATOM 691 C CA . GLN A 1 94 ? 7.779 5.285 -11.244 1.00 65.31 94 GLN A CA 1
ATOM 692 C C . GLN A 1 94 ? 6.435 4.770 -11.765 1.00 65.31 94 GLN A C 1
ATOM 694 O O . GLN A 1 94 ? 5.792 5.433 -12.580 1.00 65.31 94 GLN A O 1
ATOM 699 N N . GLY A 1 95 ? 6.035 3.577 -11.330 1.00 64.69 95 GLY A N 1
ATOM 700 C CA . GLY A 1 95 ? 4.690 3.067 -11.574 1.00 64.69 95 GLY A CA 1
ATOM 701 C C . GLY A 1 95 ? 3.641 3.887 -10.827 1.00 64.69 95 GLY A C 1
ATOM 702 O O . GLY A 1 95 ? 3.969 4.672 -9.933 1.00 64.69 95 GLY A O 1
ATOM 703 N N . ASP A 1 96 ? 2.377 3.694 -11.193 1.00 70.44 96 ASP A N 1
ATOM 704 C CA . ASP A 1 96 ? 1.264 4.400 -10.565 1.00 70.44 96 ASP A CA 1
ATOM 705 C C . ASP A 1 96 ? 1.225 4.153 -9.045 1.00 70.44 96 ASP A C 1
ATOM 707 O O . ASP A 1 96 ? 1.212 2.991 -8.614 1.00 70.44 96 ASP A O 1
ATOM 711 N N . PRO A 1 97 ? 1.200 5.219 -8.220 1.00 75.06 97 PRO A N 1
ATOM 712 C CA . PRO A 1 97 ? 1.002 5.071 -6.793 1.00 75.06 97 PRO A CA 1
ATOM 713 C C . PRO A 1 97 ? -0.426 4.628 -6.510 1.00 75.06 97 PRO A C 1
ATOM 715 O O . PRO A 1 97 ? -1.393 5.230 -6.976 1.00 75.06 97 PRO A O 1
ATOM 718 N N . VAL A 1 98 ? -0.548 3.582 -5.704 1.00 78.19 98 VAL A N 1
ATOM 719 C CA . VAL A 1 98 ? -1.826 3.038 -5.266 1.00 78.19 98 VAL A CA 1
ATOM 720 C C . VAL A 1 98 ? -1.956 3.283 -3.778 1.00 78.19 98 VAL A C 1
ATOM 722 O O . VAL A 1 98 ? -1.098 2.880 -2.996 1.00 78.19 98 VAL A O 1
ATOM 725 N N . SER A 1 99 ? -3.029 3.964 -3.394 1.00 81.06 99 SER A N 1
ATOM 726 C CA . SER A 1 99 ? -3.290 4.340 -2.010 1.00 81.06 99 SER A CA 1
ATOM 727 C C . SER A 1 99 ? -4.526 3.628 -1.479 1.00 81.06 99 SER A C 1
ATOM 729 O O . SER A 1 99 ? -5.586 3.672 -2.100 1.00 81.06 99 SER A O 1
ATOM 731 N N . ILE A 1 100 ? -4.399 3.021 -0.304 1.00 78.94 100 ILE A N 1
ATOM 732 C CA . ILE A 1 100 ? -5.494 2.449 0.475 1.00 78.94 100 ILE A CA 1
ATOM 733 C C . ILE A 1 100 ? -5.746 3.355 1.667 1.00 78.94 100 ILE A C 1
ATOM 735 O O . ILE A 1 100 ? -4.814 3.736 2.369 1.00 78.94 100 ILE A O 1
ATOM 739 N N . ASN A 1 101 ? -7.009 3.693 1.890 1.00 82.62 101 ASN A N 1
ATOM 740 C CA . ASN A 1 101 ? -7.455 4.395 3.082 1.00 82.62 101 ASN A CA 1
ATOM 741 C C . ASN A 1 101 ? -8.260 3.424 3.949 1.00 82.62 101 ASN A C 1
ATOM 743 O O . ASN A 1 101 ? -9.058 2.647 3.426 1.00 82.62 101 ASN A O 1
ATOM 747 N N . TRP A 1 102 ? -8.007 3.442 5.252 1.00 82.88 102 TRP A N 1
ATOM 748 C CA . TRP A 1 102 ? -8.778 2.705 6.252 1.00 82.88 102 TRP A CA 1
ATOM 749 C C . TRP A 1 102 ? -8.797 3.496 7.555 1.00 82.88 102 TRP A C 1
ATOM 751 O O . TRP A 1 102 ? -8.055 4.459 7.718 1.00 82.88 102 TRP A O 1
ATOM 761 N N . VAL A 1 103 ? -9.647 3.102 8.487 1.00 83.38 103 VAL A N 1
ATOM 762 C CA . VAL A 1 103 ? -9.771 3.700 9.810 1.00 83.38 103 VAL A CA 1
ATOM 763 C C . VAL A 1 103 ? -9.513 2.614 10.841 1.00 83.38 103 VAL A C 1
ATOM 765 O O . VAL A 1 103 ? -10.054 1.514 10.736 1.00 83.38 103 VAL A O 1
ATOM 768 N N . VAL A 1 104 ? -8.671 2.911 11.822 1.00 86.81 104 VAL A N 1
ATOM 769 C CA . VAL A 1 104 ? -8.452 2.056 12.989 1.00 86.81 104 VAL A CA 1
ATOM 770 C C . VAL A 1 104 ? -9.407 2.510 14.093 1.00 86.81 104 VAL A C 1
ATOM 772 O O . VAL A 1 104 ? -9.414 3.688 14.436 1.00 86.81 104 VAL A O 1
ATOM 775 N N . ASP A 1 105 ? -10.224 1.586 14.596 1.00 81.62 105 ASP A N 1
ATOM 776 C CA . ASP A 1 105 ? -11.260 1.791 15.625 1.00 81.62 105 ASP A CA 1
ATOM 777 C C . ASP A 1 105 ? -11.116 0.677 16.676 1.00 81.62 105 ASP A C 1
ATOM 779 O O . ASP A 1 105 ? -11.804 -0.344 16.620 1.00 81.62 105 ASP A O 1
ATOM 783 N N . THR A 1 106 ? -10.096 0.797 17.528 1.00 67.56 106 THR A N 1
ATOM 784 C CA . THR A 1 106 ? -9.651 -0.243 18.481 1.00 67.56 106 THR A CA 1
ATOM 785 C C . THR A 1 106 ? -10.167 -0.024 19.888 1.00 67.56 106 THR A C 1
ATOM 787 O O . THR A 1 106 ? -10.028 1.114 20.377 1.00 67.56 106 THR A O 1
#

pLDDT: mean 71.7, std 15.57, range [33.81, 87.38]

Radius of gyration: 15.17 Å; chains: 1; bounding box: 48×25×38 Å

Foldseek 3Di:
DDPDDDDDDDDDDDDAPDQDWWAWPAWADQEAQFQKIWTFTDRPSPDPVWDKWKWKDKAPDDIDTDDPTDMGHRHDFFKIKMWIWIDTPPDPDIGDIDIDIHGHDD

Organism: NCBI:txid63592